Protein AF-K0KQ52-F1 (afdb_monomer_lite)

pLDDT: mean 84.26, std 14.99, range [31.8, 96.19]

Foldseek 3Di:
DDDDPDDPDQDDCVPCVPVNLVSCCPPPVVVNVVVVVVVVVVVCVVVVVVVCCPPPHHDDDDDPPDDPDD

Radius of gyration: 23.25 Å; chains: 1; bounding box: 47×24×71 Å

Secondary structure (DSSP, 8-state):
-----SPPP---TTT-HHHHHHHHHHH-HHHHHHHHHHHHHHHHHHHHHHHHHHHT-PPPPPPPSS----

Organism: Wickerhamomyces ciferrii (strain ATCC 14091 / BCRC 22168 / CBS 111 / JCM 3599 / NBRC 0793 / NRRL Y-1031 F-60-10) (NCBI:txid1206466)

InterPro domains:
  IPR039961 NADH-ubiquinone oxidoreductase 9.5kDa subunit [PTHR38488] (9-68)
  IPR039961 NADH-ubiquinone oxidoreductase 9.5kDa subunit [cd22903] (17-68)

Sequence (70 aa):
MVASGVAPEYPNYIKNPIKWLRYHSHWRPHLFYSLIIGLTFPILAIAGTPLRRKYWYSDHVPLPNGYPSM

Structure (mmCIF, N/CA/C/O backbone):
data_AF-K0KQ52-F1
#
_entry.id   AF-K0KQ52-F1
#
loop_
_atom_site.group_PDB
_atom_site.id
_atom_site.type_symbol
_atom_site.label_atom_id
_atom_site.label_alt_id
_atom_site.label_comp_id
_atom_site.label_asym_id
_atom_site.label_entity_id
_atom_site.label_seq_id
_atom_site.pdbx_PDB_ins_code
_atom_site.Cartn_x
_atom_site.Cartn_y
_atom_site.Cartn_z
_atom_site.occupancy
_atom_site.B_iso_or_equiv
_atom_site.auth_seq_id
_atom_site.auth_comp_id
_atom_site.auth_asym_id
_atom_site.auth_atom_id
_atom_site.pdbx_PDB_model_num
ATOM 1 N N . MET A 1 1 ? 7.925 -1.614 -33.405 1.00 31.80 1 MET A N 1
ATOM 2 C CA . MET A 1 1 ? 9.382 -1.350 -33.354 1.00 31.80 1 MET A CA 1
ATOM 3 C C . MET A 1 1 ? 9.898 -1.869 -32.015 1.00 31.80 1 MET A C 1
ATOM 5 O O . MET A 1 1 ? 9.557 -1.267 -31.013 1.00 31.80 1 MET A O 1
ATOM 9 N N . VAL A 1 2 ? 10.590 -2.991 -31.828 1.00 35.19 2 VAL A N 1
ATOM 10 C CA . VAL A 1 2 ? 11.244 -4.016 -32.658 1.00 35.19 2 VAL A CA 1
ATOM 11 C C . VAL A 1 2 ? 11.017 -5.345 -31.915 1.00 35.19 2 VAL A C 1
ATOM 13 O O . VAL A 1 2 ? 11.166 -5.382 -30.695 1.00 35.19 2 VAL A O 1
ATOM 16 N N . ALA A 1 3 ? 10.627 -6.402 -32.631 1.00 46.34 3 ALA A N 1
ATOM 17 C CA . ALA A 1 3 ? 10.566 -7.770 -32.121 1.00 46.34 3 ALA A CA 1
ATOM 18 C C . ALA A 1 3 ? 11.845 -8.499 -32.558 1.00 46.34 3 ALA A C 1
ATOM 20 O O . ALA A 1 3 ? 11.900 -9.079 -33.637 1.00 46.34 3 ALA A O 1
ATOM 21 N N . SER A 1 4 ? 12.896 -8.409 -31.750 1.00 38.34 4 SER A N 1
ATOM 22 C CA . SER A 1 4 ? 14.070 -9.273 -31.854 1.00 38.34 4 SER A CA 1
ATOM 23 C C . SER A 1 4 ? 13.970 -10.310 -30.738 1.00 38.34 4 SER A C 1
ATOM 25 O O . SER A 1 4 ? 13.751 -9.952 -29.583 1.00 38.34 4 SER A O 1
ATOM 27 N N . GLY A 1 5 ? 14.077 -11.594 -31.086 1.00 48.91 5 GLY A N 1
ATOM 28 C CA . GLY A 1 5 ? 14.029 -12.743 -30.170 1.00 48.91 5 GLY A CA 1
ATOM 29 C C . GLY A 1 5 ? 15.250 -12.837 -29.250 1.00 48.91 5 GLY A C 1
ATOM 30 O O . GLY A 1 5 ? 15.908 -13.867 -29.189 1.00 48.91 5 GLY A O 1
ATOM 31 N N . VAL A 1 6 ? 15.566 -11.744 -28.560 1.00 56.94 6 VAL A N 1
ATOM 32 C CA . VAL A 1 6 ? 16.601 -11.625 -27.538 1.00 56.94 6 VAL A CA 1
ATOM 33 C C . VAL A 1 6 ? 15.871 -11.435 -26.215 1.00 56.94 6 VAL A C 1
ATOM 35 O O . VAL A 1 6 ? 14.989 -10.577 -26.114 1.00 56.94 6 VAL A O 1
ATOM 38 N N . ALA A 1 7 ? 16.199 -12.249 -25.207 1.00 56.34 7 ALA A N 1
ATOM 39 C CA . ALA A 1 7 ? 15.661 -12.062 -23.863 1.00 56.34 7 ALA A CA 1
ATOM 40 C C . ALA A 1 7 ? 15.877 -10.592 -23.454 1.00 56.34 7 ALA A C 1
ATOM 42 O O . ALA A 1 7 ? 16.996 -10.094 -23.594 1.00 56.34 7 ALA A O 1
ATOM 43 N N . PRO A 1 8 ? 14.832 -9.863 -23.023 1.00 63.28 8 PRO A N 1
ATOM 44 C CA . PRO A 1 8 ? 14.957 -8.438 -22.778 1.00 63.28 8 PRO A CA 1
ATOM 45 C C . PRO A 1 8 ? 16.051 -8.196 -21.743 1.00 63.28 8 PRO A C 1
ATOM 47 O O . PRO A 1 8 ? 16.023 -8.763 -20.651 1.00 63.28 8 PRO A O 1
ATOM 50 N N . GLU A 1 9 ? 17.022 -7.368 -22.117 1.00 73.62 9 GLU A N 1
ATOM 51 C CA . GLU A 1 9 ? 18.130 -6.981 -21.252 1.00 73.62 9 GLU A CA 1
ATOM 52 C C . GLU A 1 9 ? 17.581 -6.440 -19.927 1.00 73.62 9 GLU A C 1
ATOM 54 O O . GLU A 1 9 ? 16.639 -5.635 -19.932 1.00 73.62 9 GLU A O 1
ATOM 59 N N . TYR A 1 10 ? 18.132 -6.910 -18.800 1.00 77.25 10 TYR A N 1
ATOM 60 C CA . TYR A 1 10 ? 17.637 -6.547 -17.474 1.00 77.25 10 TYR A CA 1
ATOM 61 C C . TYR A 1 10 ? 17.719 -5.020 -17.302 1.00 77.25 10 TYR A C 1
ATOM 63 O O . TYR A 1 10 ? 18.816 -4.456 -17.286 1.00 77.25 10 TYR A O 1
ATOM 71 N N . PRO A 1 11 ? 16.577 -4.314 -17.220 1.00 82.50 11 PRO A N 1
ATOM 72 C CA . PRO A 1 11 ? 16.581 -2.858 -17.218 1.00 82.50 11 PRO A CA 1
ATOM 73 C C . PRO A 1 11 ? 17.218 -2.312 -15.935 1.00 82.50 11 PRO A C 1
ATOM 75 O O . PRO A 1 11 ? 17.029 -2.848 -14.849 1.00 82.50 11 PRO A O 1
ATOM 78 N N . ASN A 1 12 ? 17.941 -1.197 -16.039 1.00 84.88 12 ASN A N 1
ATOM 79 C CA . ASN A 1 12 ? 18.468 -0.501 -14.865 1.00 84.88 12 ASN A CA 1
ATOM 80 C C . ASN A 1 12 ? 17.346 0.251 -14.128 1.00 84.88 12 ASN A C 1
ATOM 82 O O . ASN A 1 12 ? 16.720 1.138 -14.715 1.00 84.88 12 ASN A O 1
ATOM 86 N N . TYR A 1 13 ? 17.143 -0.057 -12.842 1.00 81.75 13 TYR A N 1
ATOM 87 C CA . TYR A 1 13 ? 16.093 0.534 -11.997 1.00 81.75 13 TYR A CA 1
ATOM 88 C C . TYR A 1 13 ? 16.161 2.069 -11.943 1.00 81.75 13 TYR A C 1
ATOM 90 O O . TYR A 1 13 ? 15.171 2.739 -12.221 1.00 81.75 13 TYR A O 1
ATOM 98 N N . ILE A 1 14 ? 17.348 2.624 -11.664 1.00 87.19 14 ILE A N 1
ATOM 99 C CA . ILE A 1 14 ? 17.550 4.071 -11.456 1.00 87.19 14 ILE A CA 1
ATOM 100 C C . ILE A 1 14 ? 17.317 4.869 -12.746 1.00 87.19 14 ILE A C 1
ATOM 102 O O . ILE A 1 14 ? 16.801 5.980 -12.712 1.00 87.19 14 ILE A O 1
ATOM 106 N N . LYS A 1 15 ? 17.695 4.305 -13.899 1.00 90.00 15 LYS A N 1
ATOM 107 C CA . LYS A 1 15 ? 17.642 5.017 -15.184 1.00 90.00 15 LYS A CA 1
ATOM 108 C C . LYS A 1 15 ? 16.265 4.945 -15.839 1.00 90.00 15 LYS A C 1
ATOM 110 O O . LYS A 1 15 ? 15.856 5.903 -16.478 1.00 90.00 15 LYS A O 1
ATOM 115 N N . ASN A 1 16 ? 15.572 3.808 -15.728 1.00 88.62 16 ASN A N 1
ATOM 116 C CA . ASN A 1 16 ? 14.317 3.553 -16.441 1.00 88.62 16 ASN A CA 1
ATOM 117 C C . ASN A 1 16 ? 13.318 2.758 -15.574 1.00 88.62 16 ASN A C 1
ATOM 119 O O . ASN A 1 16 ? 13.034 1.591 -15.876 1.00 88.62 16 ASN A O 1
ATOM 123 N N . PRO A 1 17 ? 12.739 3.371 -14.525 1.00 89.31 17 PRO A N 1
ATOM 124 C CA . PRO A 1 17 ? 11.904 2.662 -13.552 1.00 89.31 17 PRO A CA 1
ATOM 125 C C . PRO A 1 17 ? 10.627 2.073 -14.170 1.00 89.31 17 PRO A C 1
ATOM 127 O O . PRO A 1 17 ? 10.241 0.952 -13.847 1.00 89.31 17 PRO A O 1
ATOM 130 N N . ILE A 1 18 ? 10.003 2.765 -15.131 1.00 89.44 18 ILE A N 1
ATOM 131 C CA . ILE A 1 18 ? 8.778 2.288 -15.800 1.00 89.44 18 ILE A CA 1
ATOM 132 C C . ILE A 1 18 ? 9.062 1.031 -16.638 1.00 89.44 18 ILE A C 1
ATOM 134 O O . ILE A 1 18 ? 8.308 0.056 -16.593 1.00 89.44 18 ILE A O 1
ATOM 138 N N . LYS A 1 19 ? 10.183 1.011 -17.375 1.00 87.94 19 LYS A N 1
ATOM 139 C CA . LYS A 1 19 ? 10.613 -0.171 -18.143 1.00 87.94 19 LYS A CA 1
ATOM 140 C C . LYS A 1 19 ? 10.951 -1.334 -17.204 1.00 87.94 19 LYS A C 1
ATOM 142 O O . LYS A 1 19 ? 10.641 -2.478 -17.532 1.00 87.94 19 LYS A O 1
ATOM 147 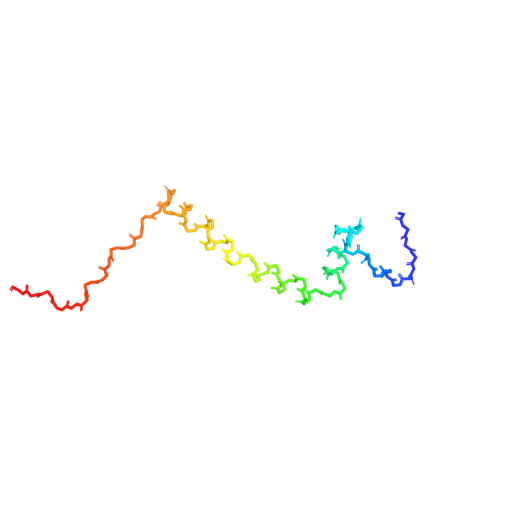N N . TRP A 1 20 ? 11.536 -1.036 -16.041 1.00 89.19 20 TRP A N 1
ATOM 148 C CA . TRP A 1 20 ? 11.845 -2.017 -15.001 1.00 89.19 20 TRP A CA 1
ATOM 149 C C . TRP A 1 20 ? 10.595 -2.652 -14.394 1.00 89.19 20 TRP A C 1
ATOM 151 O O . TRP A 1 20 ? 10.512 -3.880 -14.359 1.00 89.19 20 TRP A O 1
ATOM 161 N N . LEU A 1 21 ? 9.588 -1.857 -14.021 1.00 89.62 21 LEU A N 1
ATOM 162 C CA . LEU A 1 21 ? 8.307 -2.377 -13.534 1.00 89.62 21 LEU A CA 1
ATOM 163 C C . LEU A 1 21 ? 7.632 -3.276 -14.578 1.00 89.62 21 LEU A C 1
ATOM 165 O O . LEU A 1 21 ? 7.217 -4.391 -14.264 1.00 89.62 21 LEU A O 1
ATOM 169 N N . ARG A 1 22 ? 7.572 -2.824 -15.838 1.00 89.75 22 ARG A N 1
ATOM 170 C CA . ARG A 1 22 ? 6.956 -3.596 -16.928 1.00 89.75 22 ARG A CA 1
ATOM 171 C C . ARG A 1 22 ? 7.661 -4.935 -17.159 1.00 89.75 22 ARG A C 1
ATOM 173 O O . ARG A 1 22 ? 6.993 -5.938 -17.388 1.00 89.75 22 ARG A O 1
ATOM 180 N N . TYR A 1 23 ? 8.993 -4.964 -17.074 1.00 89.06 23 TYR A N 1
ATOM 181 C CA . TYR A 1 23 ? 9.771 -6.202 -17.163 1.00 89.06 23 TYR A CA 1
ATOM 182 C C . TYR A 1 23 ? 9.419 -7.172 -16.024 1.00 89.06 23 TYR A C 1
ATOM 184 O O . TYR A 1 23 ? 9.148 -8.343 -16.282 1.00 89.06 23 TYR A O 1
ATOM 192 N N . HIS A 1 24 ? 9.358 -6.691 -14.779 1.00 89.81 24 HIS A N 1
ATOM 193 C CA . HIS A 1 24 ? 9.059 -7.541 -13.620 1.00 89.81 24 HIS A CA 1
ATOM 194 C C . HIS A 1 24 ? 7.631 -8.087 -13.643 1.00 89.81 24 HIS A C 1
ATOM 196 O O . HIS A 1 24 ? 7.427 -9.245 -13.292 1.00 89.81 24 HIS A O 1
ATOM 202 N N . SER A 1 25 ? 6.669 -7.306 -14.135 1.00 91.19 25 SER A N 1
ATOM 203 C CA . SER A 1 25 ? 5.290 -7.763 -14.327 1.00 91.19 25 SER A CA 1
ATOM 204 C C . SER A 1 25 ? 5.181 -8.948 -15.300 1.00 91.19 25 SER A C 1
ATOM 206 O O . SER A 1 25 ? 4.416 -9.872 -15.039 1.00 91.19 25 SER A O 1
ATOM 208 N N . HIS A 1 26 ? 5.965 -8.955 -16.387 1.00 88.81 26 HIS A N 1
ATOM 209 C CA . HIS A 1 26 ? 5.908 -10.004 -17.416 1.00 88.81 26 HIS A CA 1
ATOM 210 C C . HIS A 1 26 ? 6.782 -11.231 -17.105 1.00 88.81 26 HIS A C 1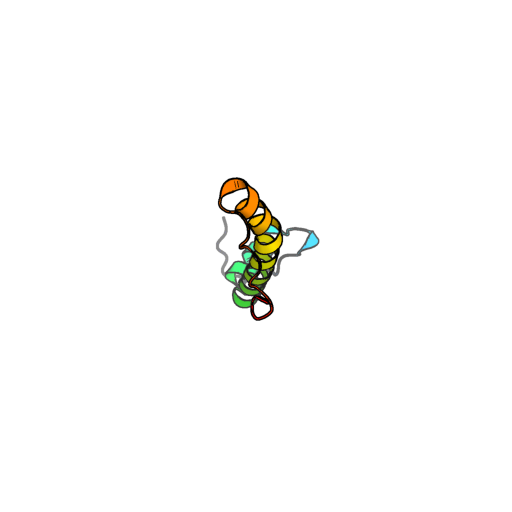
ATOM 212 O O . HIS A 1 26 ? 6.338 -12.358 -17.287 1.00 88.81 26 HIS A O 1
ATOM 218 N N . TRP A 1 27 ? 8.023 -11.032 -16.647 1.00 87.56 27 TRP A N 1
ATOM 219 C CA . TRP A 1 27 ? 9.002 -12.122 -16.501 1.00 87.56 27 TRP A CA 1
ATOM 220 C C . TRP A 1 27 ? 9.048 -12.725 -15.098 1.00 87.56 27 TRP A C 1
ATOM 222 O O . TRP A 1 27 ? 9.383 -13.896 -14.936 1.00 87.56 27 TRP A O 1
ATOM 232 N N . ARG A 1 28 ? 8.732 -11.934 -14.066 1.00 87.38 28 ARG A N 1
ATOM 233 C CA . ARG A 1 28 ? 8.747 -12.367 -12.659 1.00 87.38 28 ARG A CA 1
ATOM 234 C C . ARG A 1 28 ? 7.457 -11.945 -11.946 1.00 87.38 28 ARG A C 1
ATOM 236 O O . ARG A 1 28 ? 7.513 -11.214 -10.952 1.00 87.38 28 ARG A O 1
ATOM 243 N N . PRO A 1 29 ? 6.289 -12.422 -12.422 1.00 91.12 29 PRO A N 1
ATOM 244 C CA . PRO A 1 29 ? 4.992 -11.972 -11.920 1.00 91.12 29 PRO A CA 1
ATOM 245 C C . PRO A 1 29 ? 4.806 -12.266 -10.428 1.00 91.12 29 PRO A C 1
ATOM 247 O O . PRO A 1 29 ? 4.222 -11.459 -9.713 1.00 91.12 29 PRO A O 1
ATOM 250 N N . HIS A 1 30 ? 5.354 -13.379 -9.933 1.00 91.56 30 HIS A N 1
ATOM 251 C CA . HIS A 1 30 ? 5.270 -13.765 -8.523 1.00 91.56 30 HIS A CA 1
ATOM 252 C C . HIS A 1 30 ? 5.862 -12.702 -7.584 1.00 91.56 30 HIS A C 1
ATOM 254 O O . HIS A 1 30 ? 5.256 -12.404 -6.561 1.00 91.56 30 HIS A O 1
ATOM 260 N N . LEU A 1 31 ? 6.990 -12.074 -7.937 1.00 92.19 31 LEU A N 1
AT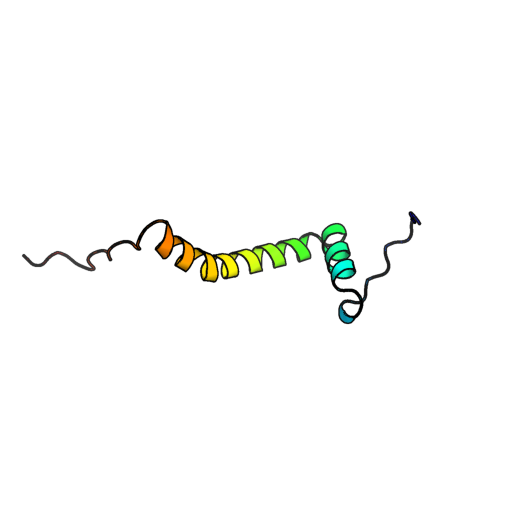OM 261 C CA . LEU A 1 31 ? 7.565 -10.985 -7.135 1.00 92.19 31 LEU A CA 1
ATOM 262 C C . LEU A 1 31 ? 6.747 -9.699 -7.268 1.00 92.19 31 LEU A C 1
ATOM 264 O O . LEU A 1 31 ? 6.446 -9.045 -6.272 1.00 92.19 31 LEU A O 1
ATOM 268 N N . PHE A 1 32 ? 6.377 -9.348 -8.500 1.00 92.94 32 PHE A N 1
ATOM 269 C CA . PHE A 1 32 ? 5.677 -8.104 -8.800 1.00 92.94 32 PHE A CA 1
ATOM 270 C C . PHE A 1 32 ? 4.310 -8.025 -8.110 1.00 92.94 32 PHE A C 1
ATOM 272 O O . PHE A 1 32 ? 4.026 -7.063 -7.396 1.00 92.94 32 PHE A O 1
ATOM 279 N N . TYR A 1 33 ? 3.479 -9.057 -8.274 1.00 93.94 33 TYR A N 1
ATOM 280 C CA . TYR A 1 33 ? 2.135 -9.070 -7.704 1.00 93.94 33 TYR A CA 1
ATOM 281 C C . TYR A 1 33 ? 2.142 -9.260 -6.190 1.00 93.94 33 TYR A C 1
ATOM 283 O O . TYR A 1 33 ? 1.339 -8.619 -5.520 1.00 93.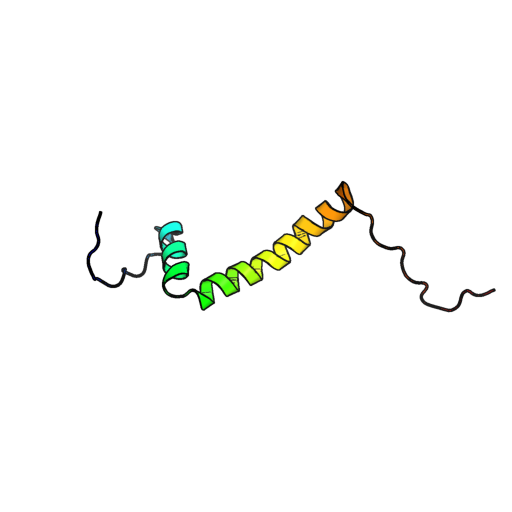94 33 TYR A O 1
ATOM 291 N N . SER A 1 34 ? 3.073 -10.039 -5.627 1.00 95.31 34 SER A N 1
ATOM 292 C CA . SER A 1 34 ? 3.193 -10.157 -4.164 1.00 95.31 34 SER A CA 1
ATOM 293 C C . SER A 1 34 ? 3.466 -8.803 -3.510 1.00 95.31 34 SER A C 1
ATOM 295 O O . SER A 1 34 ? 2.853 -8.467 -2.500 1.00 95.31 34 SER A O 1
ATOM 297 N N . LEU A 1 35 ? 4.338 -7.991 -4.117 1.00 94.25 35 LEU A N 1
ATOM 298 C CA . LEU A 1 35 ? 4.667 -6.663 -3.607 1.00 94.25 35 LEU A CA 1
ATOM 299 C C . LEU A 1 35 ? 3.488 -5.692 -3.766 1.00 94.25 35 LEU A C 1
ATOM 301 O O . LEU A 1 35 ? 3.144 -4.989 -2.819 1.00 94.25 35 LEU 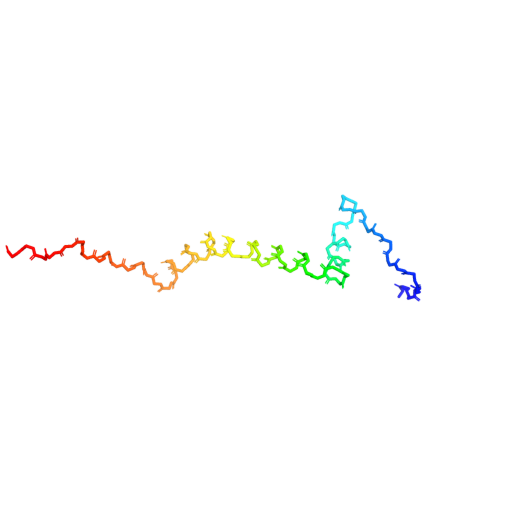A O 1
ATOM 305 N N . ILE A 1 36 ? 2.823 -5.681 -4.925 1.00 95.38 36 ILE A N 1
ATOM 306 C CA . ILE A 1 36 ? 1.652 -4.818 -5.159 1.00 95.38 36 ILE A CA 1
ATOM 307 C C . ILE A 1 36 ? 0.514 -5.149 -4.201 1.00 95.38 36 ILE A C 1
ATOM 309 O O . ILE A 1 36 ? -0.072 -4.242 -3.613 1.00 95.38 36 ILE A O 1
ATOM 313 N N . ILE A 1 37 ? 0.206 -6.433 -4.030 1.00 95.31 37 ILE A N 1
ATOM 314 C CA . ILE A 1 37 ? -0.842 -6.885 -3.114 1.00 95.31 37 ILE A CA 1
ATOM 315 C C . ILE A 1 37 ? -0.454 -6.509 -1.680 1.00 95.31 37 ILE A C 1
ATOM 317 O O . ILE A 1 37 ? -1.250 -5.893 -0.973 1.00 95.31 37 ILE A O 1
ATOM 321 N N . GLY A 1 38 ? 0.793 -6.782 -1.286 1.00 95.38 38 GLY A N 1
ATOM 322 C CA . GLY A 1 38 ? 1.321 -6.438 0.033 1.00 95.38 38 GLY A CA 1
ATOM 323 C C . GLY A 1 38 ? 1.282 -4.941 0.349 1.00 95.38 38 GLY A C 1
ATOM 324 O O . GLY A 1 38 ? 1.025 -4.585 1.492 1.00 95.38 38 GLY A O 1
ATOM 325 N N . LEU A 1 39 ? 1.479 -4.062 -0.639 1.00 95.88 39 LEU A N 1
ATOM 326 C CA . LEU A 1 39 ? 1.363 -2.608 -0.463 1.00 95.88 39 LEU A CA 1
ATOM 327 C C . LEU A 1 39 ? -0.082 -2.103 -0.537 1.00 95.88 39 LEU A C 1
ATOM 329 O O . LEU A 1 39 ? -0.435 -1.145 0.146 1.00 95.88 39 LEU A O 1
ATOM 333 N N . THR A 1 40 ? -0.936 -2.740 -1.335 1.00 96.19 40 THR A N 1
ATOM 334 C CA . THR A 1 40 ? -2.327 -2.306 -1.518 1.00 96.19 40 THR A CA 1
ATOM 335 C C . THR A 1 40 ? -3.113 -2.369 -0.208 1.00 96.19 40 THR A C 1
ATOM 337 O O . THR A 1 40 ? -3.836 -1.429 0.116 1.00 96.19 40 THR A O 1
ATOM 340 N 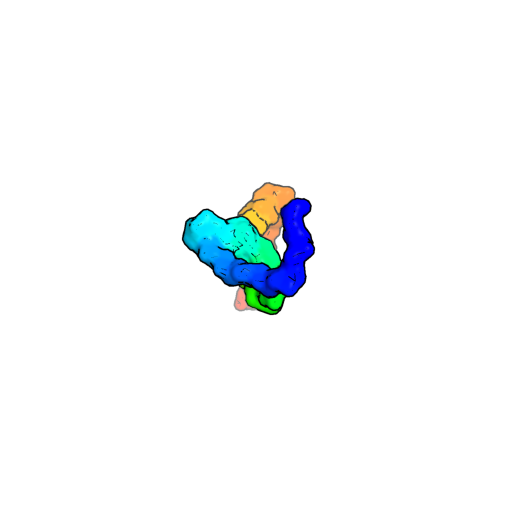N . PHE A 1 41 ? -2.940 -3.425 0.590 1.00 93.19 41 PHE A N 1
ATOM 341 C CA . PHE A 1 41 ? -3.636 -3.574 1.873 1.00 93.19 41 PHE A CA 1
ATOM 342 C C . PHE A 1 41 ? -3.335 -2.477 2.910 1.00 93.19 41 PHE A C 1
ATOM 344 O O . PHE A 1 41 ? -4.292 -1.874 3.398 1.00 93.19 41 PHE A O 1
ATOM 351 N N . PRO A 1 42 ? -2.072 -2.165 3.265 1.00 95.25 42 PRO A N 1
ATOM 352 C CA . PRO A 1 42 ? -1.774 -1.097 4.216 1.00 95.25 42 PRO A CA 1
ATOM 353 C C . PRO A 1 42 ? -2.201 0.274 3.685 1.00 95.25 42 PRO A C 1
ATOM 355 O O . PRO A 1 42 ? -2.707 1.088 4.454 1.00 95.25 42 PRO A O 1
ATOM 358 N N . ILE A 1 43 ? -2.086 0.518 2.375 1.00 95.62 43 ILE A N 1
ATOM 359 C CA . ILE A 1 43 ? -2.574 1.760 1.762 1.00 95.62 43 ILE A CA 1
ATOM 360 C C . ILE A 1 43 ? -4.093 1.881 1.935 1.00 95.62 43 ILE A C 1
ATOM 362 O O . ILE A 1 43 ? -4.578 2.923 2.370 1.00 95.62 43 ILE A O 1
ATOM 366 N N . LEU A 1 44 ? -4.851 0.818 1.658 1.00 93.94 44 LEU A N 1
ATOM 367 C CA . LEU A 1 44 ? -6.301 0.798 1.865 1.00 93.94 44 LEU A CA 1
ATOM 368 C C . LEU A 1 44 ? -6.686 0.872 3.346 1.00 93.94 44 LEU A C 1
ATOM 370 O O . LEU A 1 44 ? -7.695 1.487 3.674 1.00 93.94 44 LEU A O 1
ATOM 374 N N . ALA A 1 45 ? -5.898 0.306 4.256 1.00 92.56 45 ALA A N 1
ATOM 375 C CA . ALA A 1 45 ? -6.141 0.451 5.686 1.00 92.56 45 ALA A CA 1
ATOM 376 C C . ALA A 1 45 ? -5.966 1.911 6.132 1.00 92.56 45 ALA A C 1
ATOM 378 O O . ALA A 1 45 ? -6.809 2.438 6.853 1.00 92.56 45 ALA A O 1
ATOM 379 N N . ILE A 1 46 ? -4.921 2.594 5.660 1.00 94.75 46 ILE A N 1
ATOM 380 C CA . ILE A 1 46 ? -4.626 3.980 6.045 1.00 94.75 46 ILE A CA 1
ATOM 381 C C . ILE A 1 46 ? -5.581 4.968 5.366 1.00 94.75 46 ILE A C 1
ATOM 383 O O . ILE A 1 46 ? -6.108 5.859 6.023 1.00 94.75 46 ILE A O 1
ATOM 387 N N . ALA A 1 47 ? -5.821 4.824 4.062 1.00 93.38 47 ALA A N 1
ATOM 388 C CA . ALA A 1 47 ? -6.633 5.764 3.289 1.00 93.38 47 ALA A CA 1
ATOM 389 C C . ALA A 1 47 ? -8.123 5.386 3.259 1.00 93.38 47 ALA A C 1
ATOM 391 O O . ALA A 1 47 ? -8.993 6.255 3.279 1.00 93.38 47 ALA A O 1
ATOM 392 N N . GLY A 1 48 ? -8.440 4.093 3.235 1.00 91.06 48 GLY A N 1
ATOM 393 C CA . GLY A 1 48 ? -9.811 3.595 3.139 1.00 91.06 48 GLY A CA 1
ATOM 394 C C . GLY A 1 48 ? -10.586 3.678 4.452 1.00 91.06 48 GLY A C 1
ATOM 395 O O . GLY A 1 48 ? -11.776 3.987 4.428 1.00 91.06 48 GLY A O 1
ATOM 396 N N . THR A 1 49 ? -9.946 3.475 5.610 1.00 89.50 49 THR A N 1
ATOM 397 C CA . THR A 1 49 ? -10.639 3.581 6.910 1.00 89.50 49 THR A CA 1
ATOM 398 C C . THR A 1 49 ? -11.165 4.990 7.231 1.00 89.50 49 THR A C 1
ATOM 400 O O . THR A 1 49 ? -12.336 5.082 7.613 1.00 89.50 49 THR A O 1
ATOM 403 N N . PRO A 1 50 ? -10.423 6.103 7.037 1.00 90.50 50 PRO A N 1
ATOM 404 C CA . PRO A 1 50 ? -10.988 7.435 7.243 1.00 90.50 50 PRO A CA 1
ATOM 405 C C . PRO A 1 50 ? -12.039 7.779 6.183 1.00 90.50 50 PRO A C 1
ATOM 407 O O . PRO A 1 50 ? -13.041 8.420 6.502 1.00 90.50 50 PRO A O 1
ATOM 410 N N . LEU A 1 51 ? -11.859 7.313 4.940 1.00 91.81 51 LEU A N 1
ATOM 411 C CA . LEU A 1 51 ? -12.830 7.519 3.866 1.00 91.81 51 LEU A CA 1
ATOM 412 C C . LEU A 1 51 ? -14.181 6.873 4.206 1.00 91.81 51 LEU A C 1
ATOM 414 O O . LEU A 1 51 ? -15.224 7.516 4.084 1.00 91.81 51 LEU A O 1
ATOM 418 N N . ARG A 1 52 ? -14.151 5.634 4.711 1.00 91.62 52 ARG A N 1
ATOM 419 C CA . ARG A 1 52 ? -15.336 4.896 5.164 1.00 91.62 52 ARG A CA 1
ATOM 420 C C . ARG A 1 52 ? -16.076 5.625 6.283 1.00 91.62 52 ARG A C 1
ATOM 422 O O . ARG A 1 52 ? -17.294 5.755 6.214 1.00 91.62 52 ARG A O 1
ATOM 429 N N . ARG A 1 53 ? -15.342 6.122 7.287 1.00 89.94 53 ARG A N 1
ATOM 430 C CA . ARG A 1 53 ? -15.916 6.845 8.435 1.00 89.94 53 ARG A CA 1
ATOM 431 C C . ARG A 1 53 ? -16.575 8.164 8.033 1.00 89.94 53 ARG A C 1
ATOM 433 O O . ARG A 1 53 ? -17.555 8.557 8.651 1.00 89.94 53 ARG A O 1
ATOM 440 N N . LYS A 1 54 ? -16.039 8.849 7.017 1.00 90.06 54 LYS A N 1
ATOM 441 C CA . LYS A 1 54 ? -16.550 10.153 6.577 1.00 90.06 54 LYS A CA 1
ATOM 442 C C . LYS A 1 54 ? -17.789 10.048 5.690 1.00 90.06 54 LYS A C 1
ATOM 444 O O . LYS A 1 54 ? -18.697 10.856 5.843 1.00 90.06 54 LYS A O 1
ATOM 449 N N . TYR A 1 55 ? -17.801 9.112 4.742 1.00 92.62 55 TYR A N 1
ATOM 450 C CA . TYR A 1 55 ? -18.827 9.088 3.693 1.00 92.62 55 TYR A CA 1
ATOM 451 C C . TYR A 1 55 ? -19.878 8.000 3.858 1.00 92.62 55 TYR A C 1
ATOM 453 O O . TYR A 1 55 ? -20.916 8.088 3.210 1.00 92.62 55 TYR A O 1
ATOM 461 N N . TRP A 1 56 ? -19.619 6.977 4.675 1.00 88.75 56 TRP A N 1
ATOM 462 C CA . TRP A 1 56 ? -20.458 5.784 4.668 1.00 88.75 56 TRP A CA 1
ATOM 463 C C . TRP A 1 56 ? -21.122 5.501 6.010 1.00 88.75 56 TRP A C 1
ATOM 465 O O . TRP A 1 56 ? -22.327 5.690 6.138 1.00 88.75 56 TRP A O 1
ATOM 475 N N . TYR A 1 57 ? -20.360 5.040 7.001 1.00 90.06 57 TYR A N 1
ATOM 476 C CA . TYR A 1 57 ? -20.899 4.656 8.303 1.00 90.06 57 TYR A CA 1
ATOM 477 C C . TYR A 1 57 ? -19.865 4.835 9.413 1.00 90.06 57 TYR A C 1
ATOM 479 O O . TYR A 1 57 ? -18.657 4.656 9.210 1.00 90.06 57 TYR A O 1
ATOM 487 N N . SER A 1 58 ? -20.365 5.192 10.595 1.00 88.94 58 SER A N 1
ATOM 488 C CA . SER A 1 58 ? -19.569 5.329 11.809 1.00 88.94 58 SER A CA 1
ATOM 489 C C . SER A 1 58 ? -19.105 3.972 12.330 1.00 88.94 58 SER A C 1
ATOM 491 O O . SER A 1 58 ? -19.659 2.923 12.000 1.00 88.94 58 SER A O 1
ATOM 493 N N . ASP A 1 59 ? -18.077 3.997 13.171 1.00 89.62 59 ASP A N 1
ATOM 494 C CA . ASP A 1 59 ? -17.632 2.797 13.870 1.00 89.62 59 ASP A CA 1
ATOM 495 C C . ASP A 1 59 ? -18.729 2.287 14.817 1.00 89.62 59 ASP A C 1
ATOM 497 O O . ASP A 1 59 ? -19.598 3.041 15.263 1.00 89.62 59 ASP A O 1
ATOM 501 N N . HIS A 1 60 ? -18.701 0.984 15.090 1.00 88.88 60 HIS A N 1
ATOM 502 C CA . HIS A 1 60 ? -19.655 0.352 15.991 1.00 88.88 60 HIS A CA 1
ATOM 503 C C . HIS A 1 60 ? -19.449 0.846 17.427 1.00 88.88 60 HIS A C 1
ATOM 505 O O . HIS A 1 60 ? -18.329 1.162 17.835 1.00 88.88 60 HIS A O 1
ATOM 511 N N . VAL A 1 61 ? -20.535 0.879 18.201 1.00 90.38 61 VAL A N 1
ATOM 512 C CA . VAL A 1 61 ? -20.442 1.101 19.646 1.00 90.38 61 VAL A CA 1
ATOM 513 C C . VAL A 1 61 ? -19.674 -0.055 20.292 1.00 90.38 61 VAL A C 1
ATOM 515 O O . VAL A 1 61 ? -19.857 -1.204 19.877 1.00 90.38 61 VAL A O 1
ATOM 518 N N . PRO A 1 62 ? -18.806 0.215 21.279 1.00 88.88 62 PRO A N 1
ATOM 519 C CA . PRO A 1 62 ? -18.050 -0.839 21.940 1.00 88.88 62 PRO A CA 1
ATOM 520 C C . PRO A 1 62 ? -19.005 -1.823 22.619 1.00 88.88 62 PRO A C 1
ATOM 522 O O . PRO A 1 62 ? -19.987 -1.412 23.244 1.00 88.88 62 PRO A O 1
ATOM 525 N N . LEU A 1 63 ? -18.715 -3.124 22.506 1.00 86.62 63 LEU A N 1
ATOM 526 C CA . LEU A 1 63 ? -19.467 -4.120 23.261 1.00 86.62 63 LEU A CA 1
ATOM 527 C C . LEU A 1 63 ? -19.231 -3.902 24.765 1.00 86.62 63 LEU A C 1
ATOM 529 O O . LEU A 1 63 ? -18.094 -3.633 25.169 1.00 86.62 63 LEU A O 1
ATOM 533 N N . PRO A 1 64 ? -20.273 -4.037 25.605 1.00 88.81 64 PRO A N 1
ATOM 534 C CA . PRO A 1 64 ? -20.105 -4.019 27.050 1.00 88.81 64 PRO A CA 1
ATOM 535 C C . PRO A 1 64 ? -19.121 -5.112 27.472 1.00 88.81 64 PRO A C 1
ATOM 537 O O . PRO A 1 64 ? -19.273 -6.272 27.097 1.00 88.81 64 PRO A O 1
ATOM 540 N N . ASN A 1 65 ? -18.117 -4.750 28.269 1.00 87.94 65 ASN A N 1
ATOM 541 C CA . ASN A 1 65 ? -17.067 -5.678 28.700 1.00 87.94 65 ASN A CA 1
ATOM 542 C C . ASN A 1 65 ? -17.471 -6.526 29.927 1.00 87.94 65 ASN A C 1
ATOM 544 O O . ASN A 1 65 ? -16.619 -7.092 30.606 1.00 87.94 65 ASN A O 1
ATOM 548 N N . GLY A 1 66 ? -18.762 -6.570 30.262 1.00 84.25 66 GLY A N 1
ATOM 549 C CA . GLY A 1 66 ? -19.270 -7.231 31.458 1.00 84.25 66 GLY A CA 1
ATOM 550 C C . GLY A 1 66 ? -20.793 -7.230 31.526 1.00 84.25 66 GLY A C 1
ATOM 551 O O . GLY A 1 66 ? -21.471 -6.656 30.672 1.00 84.25 66 GLY A O 1
ATOM 552 N N . TYR A 1 67 ? -21.325 -7.892 32.553 1.00 84.50 67 TYR A N 1
ATOM 553 C CA . TYR A 1 67 ? -22.756 -7.880 32.830 1.00 84.50 67 TYR A CA 1
ATOM 554 C C . TYR A 1 67 ? -23.181 -6.462 33.241 1.00 84.50 67 TYR A C 1
ATOM 556 O O . TYR A 1 67 ? -22.474 -5.847 34.046 1.00 84.50 67 TYR A O 1
ATOM 564 N N . PRO A 1 68 ? -24.295 -5.923 32.716 1.00 80.31 68 PRO A N 1
ATOM 565 C CA . PRO A 1 68 ? -24.820 -4.659 33.208 1.00 80.31 68 PRO A CA 1
ATOM 566 C C . PRO A 1 68 ? -25.166 -4.840 34.689 1.00 80.31 68 PRO A C 1
ATOM 568 O O . PRO A 1 68 ? -26.048 -5.626 35.032 1.00 80.31 68 PRO A O 1
ATOM 571 N N . SER A 1 69 ? -24.423 -4.171 35.574 1.00 75.19 69 SER A N 1
ATOM 572 C CA . SER A 1 69 ? -24.775 -4.105 36.990 1.00 75.19 69 SER A CA 1
ATOM 573 C C . SER A 1 69 ? -26.150 -3.450 37.081 1.00 75.19 69 SER A C 1
ATOM 575 O O . SER A 1 69 ? -26.298 -2.308 36.640 1.00 75.19 69 SER A O 1
ATOM 577 N N . MET A 1 70 ? -27.139 -4.211 37.555 1.00 57.47 70 MET A N 1
ATOM 578 C CA . MET A 1 70 ? -28.485 -3.706 37.830 1.00 57.47 70 MET A CA 1
ATOM 579 C C . MET A 1 70 ? -28.455 -2.597 38.877 1.00 57.47 70 MET A C 1
ATOM 581 O O . MET A 1 70 ? -27.605 -2.687 39.793 1.00 57.47 70 MET A O 1
#